Protein AF-A0A7D6E114-F1 (afdb_monomer_lite)

InterPro domains:
  IPR007969 Domain of unknown function DUF732 [PF05305] (11-82)

Sequence (94 aa):
MGTPANADSSTDFLAVVSKTGINVGDSPADVVLTLSRGMLACRLLHYGYPTEVAIREVGYGFPDATRAQLVSFVDAAKATLCEPNFRQLNPGDY

Foldseek 3Di:
DDDPPPCQLLNQLLVQLVVLVQDCDPDPVSVVLLVVLLVVLLQCVQQVHDNVVSLVSSCVSPVPDDSVSSSSSSVSSVVRVNPPNSHHDDVPND

Organism: NCBI:txid1719132

Structure (mmCIF, N/CA/C/O backbone):
data_AF-A0A7D6E114-F1
#
_entry.id   AF-A0A7D6E114-F1
#
loop_
_atom_site.group_PDB
_atom_site.id
_atom_site.type_symbol
_atom_site.label_atom_id
_atom_site.label_alt_id
_atom_site.label_comp_id
_atom_site.label_asym_id
_atom_site.label_entity_id
_atom_site.label_seq_id
_atom_site.pdbx_PDB_ins_code
_atom_site.Cartn_x
_atom_site.Cartn_y
_atom_site.Cartn_z
_atom_site.occupancy
_atom_site.B_iso_or_equiv
_atom_site.auth_seq_id
_atom_site.auth_comp_id
_atom_site.auth_asym_id
_atom_site.auth_atom_id
_atom_site.pdbx_PDB_model_num
ATOM 1 N N . MET A 1 1 ? 22.627 -12.250 23.362 1.00 34.72 1 MET A N 1
ATOM 2 C CA . MET A 1 1 ? 22.782 -11.583 22.053 1.00 34.72 1 MET A CA 1
ATOM 3 C C . MET A 1 1 ? 21.419 -11.629 21.394 1.00 34.72 1 MET A C 1
ATOM 5 O O . MET A 1 1 ? 20.988 -12.708 21.019 1.00 34.72 1 MET A O 1
ATOM 9 N N . GLY A 1 2 ? 20.680 -10.519 21.427 1.00 34.66 2 GLY A N 1
ATOM 10 C CA . GLY A 1 2 ? 19.358 -10.451 20.813 1.00 34.66 2 GLY A CA 1
ATOM 11 C C . GLY A 1 2 ? 19.531 -10.415 19.305 1.00 34.66 2 GLY A C 1
ATOM 12 O O . GLY A 1 2 ? 20.226 -9.538 18.799 1.00 34.66 2 GLY A O 1
ATOM 13 N N . THR A 1 3 ? 18.957 -11.384 18.600 1.00 38.28 3 THR A N 1
ATOM 14 C CA . THR A 1 3 ? 18.737 -11.274 17.158 1.00 38.28 3 THR A CA 1
ATOM 15 C C . THR A 1 3 ? 18.069 -9.918 16.920 1.00 38.28 3 THR A C 1
ATOM 17 O O . THR A 1 3 ? 17.098 -9.629 17.629 1.00 38.28 3 THR A O 1
ATOM 20 N N . PRO A 1 4 ? 18.563 -9.053 16.015 1.00 40.09 4 PRO A N 1
ATOM 21 C CA . PRO A 1 4 ? 17.783 -7.884 15.643 1.00 40.09 4 PRO A CA 1
ATOM 22 C C . PRO A 1 4 ? 16.431 -8.429 15.190 1.00 40.09 4 PRO A C 1
ATOM 24 O O . PRO A 1 4 ? 16.388 -9.358 14.380 1.00 40.09 4 PRO A O 1
ATOM 27 N N . ALA A 1 5 ? 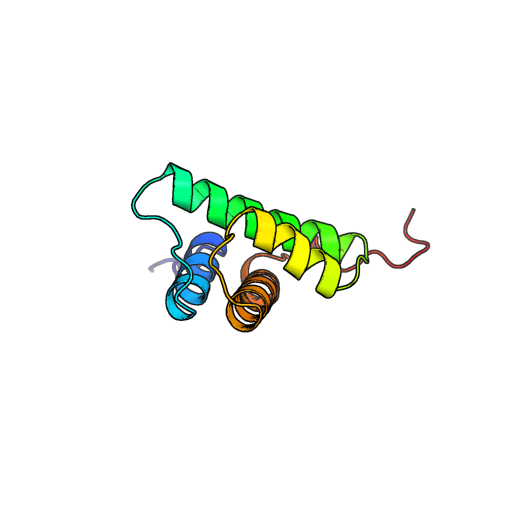15.344 -7.954 15.799 1.00 42.84 5 ALA A N 1
ATOM 28 C CA . ALA A 1 5 ? 14.019 -8.243 15.290 1.00 42.84 5 ALA A CA 1
ATOM 29 C C . ALA A 1 5 ? 14.058 -7.783 13.834 1.00 42.84 5 ALA A C 1
ATOM 31 O O . ALA A 1 5 ? 14.157 -6.584 13.582 1.00 42.84 5 ALA A O 1
ATOM 32 N N . ASN A 1 6 ? 14.114 -8.727 12.889 1.00 45.66 6 ASN A N 1
ATOM 33 C CA . ASN A 1 6 ? 13.791 -8.422 11.508 1.00 45.66 6 ASN A CA 1
ATOM 34 C C . ASN A 1 6 ? 12.394 -7.831 11.619 1.00 45.66 6 ASN A C 1
ATOM 36 O O . ASN A 1 6 ? 11.466 -8.553 11.985 1.00 45.66 6 ASN A O 1
ATOM 40 N N . ALA A 1 7 ? 12.281 -6.513 11.482 1.00 53.88 7 ALA A N 1
ATOM 41 C CA . ALA A 1 7 ? 10.988 -5.886 11.374 1.00 53.88 7 ALA A CA 1
ATOM 42 C C . ALA A 1 7 ? 10.318 -6.602 10.198 1.00 53.88 7 ALA A C 1
ATOM 44 O O . ALA A 1 7 ? 10.856 -6.631 9.092 1.00 53.88 7 ALA A O 1
ATOM 45 N N . ASP A 1 8 ? 9.270 -7.369 10.495 1.00 81.94 8 ASP A N 1
ATOM 46 C CA . ASP A 1 8 ? 8.557 -8.133 9.483 1.00 81.94 8 ASP A CA 1
ATOM 47 C C . ASP A 1 8 ? 8.051 -7.114 8.463 1.00 81.94 8 ASP A C 1
ATOM 49 O O . ASP A 1 8 ? 7.347 -6.177 8.845 1.00 81.94 8 ASP A O 1
ATOM 53 N N . SER A 1 9 ? 8.427 -7.265 7.191 1.00 83.69 9 SER A N 1
ATOM 54 C CA . SER A 1 9 ? 8.013 -6.385 6.092 1.00 83.69 9 SER A CA 1
ATOM 55 C C . SER A 1 9 ? 6.511 -6.095 6.115 1.00 83.69 9 SER A C 1
ATOM 57 O O . SER A 1 9 ? 6.084 -4.990 5.785 1.00 83.69 9 SER A O 1
ATOM 59 N N . SER A 1 10 ? 5.711 -7.066 6.567 1.00 86.00 10 SER A N 1
ATOM 60 C CA . SER A 1 10 ? 4.268 -6.932 6.780 1.00 86.00 10 SER A CA 1
ATOM 61 C C . SER A 1 10 ? 3.928 -5.923 7.881 1.00 86.00 10 SER A C 1
ATOM 63 O O . SER A 1 10 ? 3.053 -5.079 7.708 1.00 86.00 10 SER A O 1
ATOM 65 N N . THR A 1 11 ? 4.637 -5.981 9.007 1.00 88.38 11 THR A N 1
ATOM 66 C CA . THR A 1 11 ? 4.481 -5.048 10.132 1.00 88.38 11 THR A CA 1
ATOM 67 C C . THR A 1 11 ? 4.922 -3.637 9.743 1.00 88.38 11 THR A C 1
ATOM 69 O O . THR A 1 11 ? 4.201 -2.677 10.018 1.00 88.38 11 THR A O 1
ATOM 72 N N . ASP A 1 12 ? 6.053 -3.501 9.046 1.00 89.31 12 ASP A N 1
ATOM 73 C CA . ASP A 1 12 ? 6.543 -2.201 8.572 1.00 89.31 12 ASP A CA 1
ATOM 74 C C . ASP A 1 12 ? 5.584 -1.567 7.565 1.00 89.31 12 ASP A C 1
ATOM 76 O O . ASP A 1 12 ? 5.246 -0.385 7.671 1.00 89.31 12 ASP A O 1
ATOM 80 N N . PHE A 1 13 ? 5.070 -2.364 6.631 1.00 92.75 13 PHE A N 1
ATOM 81 C CA . PHE A 1 13 ? 4.052 -1.932 5.686 1.00 92.75 13 PHE A CA 1
ATOM 82 C C . PHE A 1 13 ? 2.802 -1.389 6.384 1.00 92.75 13 PHE A C 1
ATOM 84 O O . PHE A 1 13 ? 2.384 -0.261 6.115 1.00 92.75 13 PHE A O 1
ATOM 91 N N . LEU A 1 14 ? 2.226 -2.155 7.316 1.00 92.38 14 LEU A N 1
ATOM 92 C CA . LEU A 1 14 ? 1.034 -1.746 8.064 1.00 92.38 14 LEU A CA 1
ATOM 93 C C . LEU A 1 14 ? 1.296 -0.475 8.891 1.00 92.38 14 LEU A C 1
ATOM 95 O O . LEU A 1 14 ? 0.440 0.412 8.975 1.00 92.38 14 LEU A O 1
ATOM 99 N N . ALA A 1 15 ? 2.500 -0.333 9.451 1.00 90.81 15 ALA A N 1
ATOM 100 C CA . ALA A 1 15 ? 2.907 0.856 10.193 1.00 90.81 15 ALA A CA 1
ATOM 101 C C . ALA A 1 15 ? 3.051 2.102 9.299 1.00 90.81 15 ALA A C 1
ATOM 103 O O . ALA A 1 15 ? 2.787 3.217 9.752 1.00 90.81 15 ALA A O 1
ATOM 104 N N . VAL A 1 16 ? 3.457 1.948 8.035 1.00 90.88 16 VAL A N 1
ATOM 105 C CA . VAL A 1 16 ? 3.501 3.060 7.073 1.00 90.88 16 VAL A CA 1
ATOM 106 C C . VAL A 1 16 ? 2.096 3.401 6.580 1.00 90.88 16 VAL A C 1
ATOM 108 O O . VAL A 1 16 ? 1.724 4.573 6.595 1.00 90.88 16 VAL A O 1
ATOM 111 N N . VAL A 1 17 ? 1.292 2.405 6.200 1.00 92.06 17 VAL A N 1
ATOM 112 C CA . VAL A 1 17 ? -0.067 2.623 5.676 1.00 92.06 17 VAL A CA 1
ATOM 113 C C . VAL A 1 17 ? -0.969 3.284 6.717 1.00 92.06 17 VAL A C 1
ATOM 115 O O . VAL A 1 17 ? -1.660 4.247 6.388 1.00 92.06 17 VAL A O 1
ATOM 118 N N . SER A 1 18 ? -0.918 2.862 7.981 1.00 90.56 18 SER A N 1
ATOM 119 C CA . SER A 1 18 ? -1.730 3.471 9.049 1.00 90.56 18 SER A CA 1
ATOM 120 C C . SER A 1 18 ? -1.458 4.971 9.237 1.00 90.56 18 SER A C 1
ATOM 122 O O . SER A 1 18 ? -2.380 5.740 9.503 1.00 90.56 18 SER A O 1
ATOM 124 N N . LYS A 1 19 ? -0.223 5.436 8.998 1.00 91.25 19 LYS A N 1
ATOM 125 C CA . LYS A 1 19 ? 0.138 6.868 9.054 1.00 91.25 19 LYS A CA 1
ATOM 126 C C . LYS A 1 19 ? -0.459 7.700 7.917 1.00 91.25 19 LYS A C 1
ATOM 128 O O . LYS A 1 19 ? -0.487 8.923 8.015 1.00 91.25 19 LYS A O 1
ATOM 133 N N . THR A 1 20 ? -0.936 7.063 6.849 1.00 86.94 20 THR A N 1
ATOM 134 C CA . THR A 1 20 ? -1.591 7.739 5.713 1.00 86.94 20 THR A CA 1
ATOM 135 C C . THR A 1 20 ? -3.078 8.005 5.967 1.00 86.94 20 THR A C 1
ATOM 137 O O . THR A 1 20 ? -3.740 8.675 5.176 1.00 86.94 20 THR A O 1
ATOM 140 N N . GLY A 1 21 ? -3.629 7.486 7.070 1.00 85.00 21 GLY A N 1
ATOM 141 C CA . GLY A 1 21 ? -5.054 7.577 7.384 1.00 85.00 21 GLY A CA 1
ATOM 142 C C . GLY A 1 21 ? -5.923 6.550 6.651 1.00 85.00 21 GLY A C 1
ATOM 143 O O . GLY A 1 21 ? -7.144 6.636 6.736 1.00 85.00 21 GLY A O 1
ATOM 144 N N . ILE A 1 22 ? -5.323 5.585 5.942 1.00 86.81 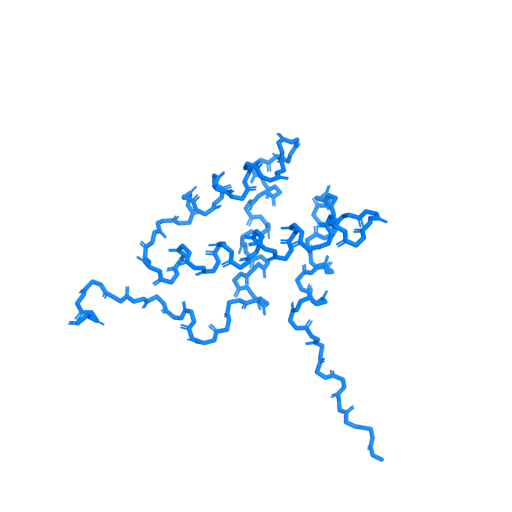22 ILE A N 1
ATOM 145 C CA . ILE A 1 22 ? -6.032 4.376 5.510 1.00 86.81 22 ILE A CA 1
ATOM 146 C C . ILE A 1 22 ? -6.265 3.500 6.738 1.00 86.81 22 ILE A C 1
ATOM 148 O O . ILE A 1 22 ? -5.327 3.209 7.485 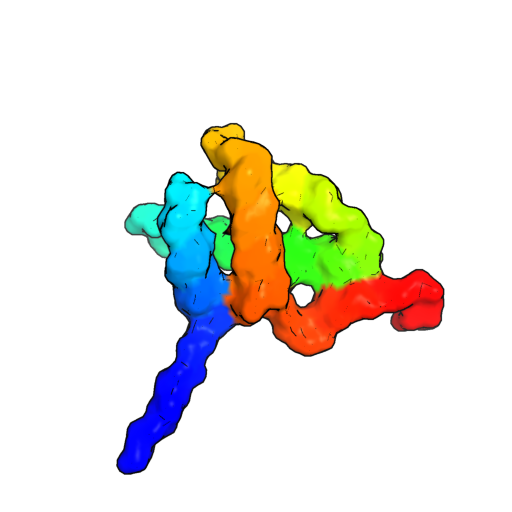1.00 86.81 22 ILE A O 1
ATOM 152 N N . ASN A 1 23 ? -7.510 3.061 6.928 1.00 83.75 23 ASN A N 1
ATOM 153 C CA . ASN A 1 23 ? -7.822 2.074 7.950 1.00 83.75 23 ASN A CA 1
ATOM 154 C C . ASN A 1 23 ? -7.198 0.727 7.554 1.00 83.75 23 ASN A C 1
ATOM 156 O O . ASN A 1 23 ? -7.660 0.079 6.618 1.00 83.75 23 ASN A O 1
ATOM 160 N N . VAL A 1 24 ? -6.139 0.327 8.260 1.00 81.12 24 VAL A N 1
ATOM 161 C CA . VAL A 1 24 ? -5.477 -0.978 8.084 1.00 81.12 24 VAL A CA 1
ATOM 162 C C . VAL A 1 24 ? -6.258 -2.126 8.723 1.00 81.12 24 VAL A C 1
ATOM 164 O O . VAL A 1 24 ? -5.885 -3.285 8.539 1.00 81.12 24 VAL A O 1
ATOM 167 N N . GLY A 1 25 ? -7.331 -1.799 9.449 1.00 71.62 25 GLY A N 1
ATOM 168 C CA . GLY A 1 25 ? -8.229 -2.753 10.056 1.00 71.62 25 GLY A CA 1
ATOM 169 C C . GLY A 1 25 ? -8.211 -2.784 11.569 1.00 71.62 25 GLY A C 1
ATOM 170 O O . GLY A 1 25 ? -7.147 -2.898 12.171 1.00 71.62 25 GLY A O 1
ATOM 171 N N . ASP A 1 26 ? -9.398 -2.803 12.169 1.00 79.50 26 ASP A N 1
ATOM 172 C CA . ASP A 1 26 ? -9.575 -3.079 13.599 1.00 79.50 26 ASP A CA 1
ATOM 173 C C . ASP A 1 26 ? -9.737 -4.588 13.871 1.00 79.50 26 ASP A C 1
ATOM 175 O O . ASP A 1 26 ? -9.724 -5.032 15.022 1.00 79.50 26 ASP A O 1
ATOM 179 N N . SER A 1 27 ? -9.884 -5.397 12.810 1.00 87.62 27 SER A N 1
ATOM 180 C CA . SER A 1 27 ? -10.017 -6.852 12.878 1.00 87.62 27 SER A CA 1
ATOM 181 C C . SER A 1 27 ? -8.892 -7.586 12.131 1.00 87.62 27 SER A C 1
ATOM 183 O O . SER A 1 27 ? -8.319 -7.058 11.174 1.00 87.62 27 SER A O 1
ATOM 185 N N . PRO A 1 28 ? -8.602 -8.855 12.482 1.00 86.75 28 PRO A N 1
ATOM 186 C CA . PRO A 1 28 ? -7.646 -9.670 11.730 1.00 86.75 28 PRO A CA 1
ATOM 187 C C . PRO A 1 28 ? -7.979 -9.804 10.235 1.00 86.75 28 PRO A C 1
ATOM 189 O O . PRO A 1 28 ? -7.072 -9.910 9.414 1.00 86.75 28 PRO A O 1
ATOM 192 N N . ALA A 1 29 ? -9.265 -9.791 9.867 1.00 86.62 29 ALA A N 1
ATOM 193 C CA . ALA A 1 29 ? -9.692 -9.897 8.472 1.00 86.62 29 ALA A CA 1
ATOM 194 C C . ALA A 1 29 ? -9.296 -8.656 7.656 1.00 86.62 29 ALA A C 1
ATOM 196 O O . ALA A 1 29 ? -8.840 -8.778 6.519 1.00 86.62 29 ALA A O 1
ATOM 197 N N . ASP A 1 30 ? -9.408 -7.476 8.257 1.00 87.19 30 ASP A N 1
ATOM 198 C CA . ASP A 1 30 ? -9.050 -6.210 7.622 1.00 87.19 30 ASP A CA 1
ATOM 199 C C . ASP A 1 30 ? -7.527 -6.071 7.450 1.00 87.19 30 ASP A C 1
ATOM 201 O O . ASP A 1 30 ? -7.046 -5.615 6.409 1.00 87.19 30 ASP A O 1
ATOM 205 N N . VAL A 1 31 ? -6.750 -6.556 8.427 1.00 90.25 31 VAL A N 1
ATOM 206 C CA . VAL A 1 31 ? -5.284 -6.639 8.322 1.00 90.25 31 VAL A CA 1
ATOM 207 C C . VAL A 1 31 ? -4.876 -7.551 7.162 1.00 90.25 31 VAL A C 1
ATOM 209 O O . VAL A 1 31 ? -4.022 -7.187 6.350 1.00 90.25 31 VAL A O 1
ATOM 212 N N . VAL A 1 32 ? -5.520 -8.716 7.031 1.00 91.12 32 VAL A N 1
ATOM 213 C CA . VAL A 1 32 ? -5.284 -9.645 5.914 1.00 91.12 32 VAL A CA 1
ATOM 214 C C . VAL A 1 32 ? -5.652 -9.007 4.574 1.00 91.12 32 VA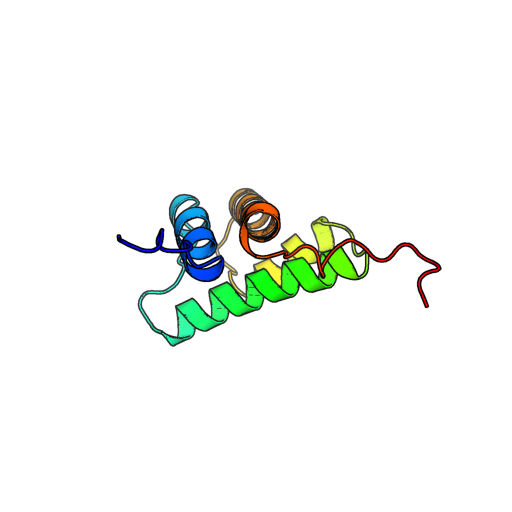L A C 1
ATOM 216 O O . VAL A 1 32 ? -4.892 -9.136 3.612 1.00 91.12 32 VAL A O 1
ATOM 219 N N . LEU A 1 33 ? -6.775 -8.287 4.498 1.00 90.56 33 LEU A N 1
ATOM 220 C CA . LEU A 1 33 ? -7.161 -7.548 3.297 1.00 90.56 33 LEU A CA 1
ATOM 221 C C . LEU A 1 33 ? -6.089 -6.517 2.921 1.00 90.56 33 LEU A C 1
ATOM 223 O O . LEU A 1 33 ? -5.653 -6.475 1.769 1.00 90.56 33 LEU A O 1
ATOM 227 N N . THR A 1 34 ? -5.627 -5.732 3.892 1.00 94.12 34 THR A N 1
ATOM 228 C CA . THR A 1 34 ? -4.606 -4.696 3.703 1.00 94.12 34 THR A CA 1
ATOM 229 C C . THR A 1 34 ? -3.303 -5.285 3.168 1.00 94.12 34 THR A C 1
ATOM 231 O O . THR A 1 34 ? -2.790 -4.829 2.143 1.00 94.12 34 THR A O 1
ATOM 234 N N . LEU A 1 35 ? -2.808 -6.362 3.780 1.00 93.62 35 LEU A N 1
ATOM 235 C CA . LEU A 1 35 ? -1.617 -7.075 3.310 1.00 93.62 35 LEU A CA 1
ATOM 236 C C . LEU A 1 35 ? -1.814 -7.667 1.910 1.00 93.62 35 LEU A C 1
ATOM 238 O O . LEU A 1 35 ? -0.960 -7.501 1.038 1.00 93.62 35 LEU A O 1
ATOM 242 N N . SER A 1 36 ? -2.962 -8.298 1.651 1.00 93.75 36 SER A N 1
ATOM 243 C CA . SER A 1 36 ? -3.271 -8.869 0.337 1.00 93.75 36 SER A CA 1
ATOM 244 C C . SER A 1 36 ? -3.287 -7.808 -0.765 1.00 93.75 36 SER A C 1
ATOM 246 O O . SER A 1 36 ? -2.886 -8.097 -1.894 1.00 93.75 36 SER A O 1
ATOM 248 N N . ARG A 1 37 ? -3.740 -6.585 -0.468 1.00 95.69 37 ARG A N 1
ATOM 249 C CA . ARG A 1 37 ? -3.728 -5.466 -1.422 1.00 95.69 37 ARG A CA 1
ATOM 250 C C . ARG A 1 37 ? -2.319 -4.917 -1.641 1.00 95.69 37 ARG A C 1
ATOM 252 O O . ARG A 1 37 ? -1.973 -4.620 -2.783 1.00 95.69 37 ARG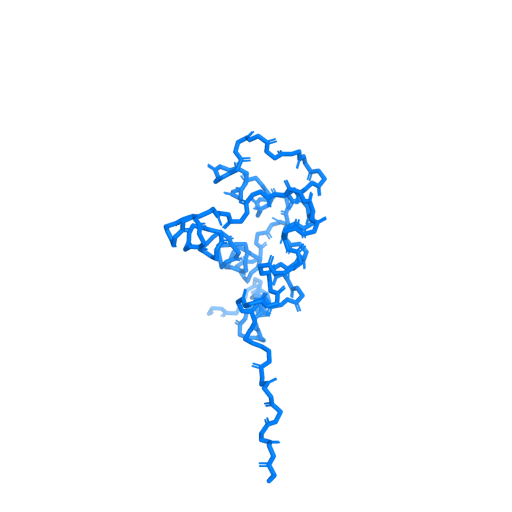 A O 1
ATOM 259 N N . GLY A 1 38 ? -1.486 -4.862 -0.602 1.00 94.69 38 GLY A N 1
ATOM 260 C CA . GLY A 1 38 ? -0.057 -4.556 -0.736 1.00 94.69 38 GLY A CA 1
ATOM 261 C C . GLY A 1 38 ? 0.664 -5.549 -1.653 1.00 94.69 38 GLY A C 1
ATOM 262 O O . GLY A 1 38 ? 1.335 -5.155 -2.606 1.00 94.69 38 GLY A O 1
ATOM 263 N N . MET A 1 39 ? 0.426 -6.847 -1.451 1.00 94.00 39 MET A N 1
ATOM 264 C CA . MET A 1 39 ? 0.981 -7.911 -2.296 1.00 94.00 39 MET A CA 1
ATOM 265 C C . MET A 1 39 ? 0.464 -7.865 -3.739 1.00 94.00 39 MET A C 1
ATOM 267 O O . MET A 1 39 ? 1.218 -8.133 -4.678 1.00 94.00 39 MET A O 1
ATOM 271 N N . LEU A 1 40 ? -0.806 -7.497 -3.942 1.00 94.94 40 LEU A N 1
ATOM 272 C CA . LEU A 1 40 ? -1.360 -7.264 -5.277 1.00 94.94 40 LEU A CA 1
ATOM 273 C C . LEU A 1 40 ? -0.623 -6.124 -5.993 1.00 94.94 40 LEU A C 1
ATOM 275 O O . LEU A 1 40 ? -0.259 -6.286 -7.157 1.00 94.94 40 LEU A O 1
ATOM 279 N N . ALA A 1 41 ? -0.358 -5.009 -5.304 1.00 95.31 41 ALA A N 1
ATOM 280 C CA . ALA A 1 41 ? 0.411 -3.903 -5.869 1.00 95.31 41 ALA A CA 1
ATOM 281 C C . ALA A 1 41 ? 1.815 -4.361 -6.299 1.00 95.31 41 ALA A C 1
ATOM 283 O O . ALA A 1 41 ? 2.208 -4.111 -7.438 1.00 95.31 41 ALA A O 1
ATOM 284 N N . CYS A 1 42 ? 2.528 -5.114 -5.452 1.00 94.19 42 CYS A N 1
ATOM 285 C CA . CYS A 1 42 ? 3.836 -5.672 -5.808 1.00 94.19 42 CYS A CA 1
ATOM 286 C C . CYS A 1 42 ? 3.776 -6.585 -7.038 1.00 94.19 42 CYS A C 1
ATOM 288 O O . CYS A 1 42 ? 4.614 -6.473 -7.930 1.00 94.19 42 CYS A O 1
ATOM 290 N N . ARG A 1 43 ? 2.757 -7.447 -7.138 1.00 92.88 43 ARG A N 1
ATOM 291 C CA . ARG A 1 43 ? 2.573 -8.343 -8.290 1.00 92.88 43 ARG A CA 1
ATOM 292 C C . ARG A 1 43 ? 2.319 -7.580 -9.591 1.00 92.88 43 ARG A C 1
ATOM 294 O O . ARG A 1 43 ? 2.892 -7.924 -10.620 1.00 92.88 43 ARG A O 1
ATOM 301 N N . LEU A 1 44 ? 1.470 -6.555 -9.557 1.00 93.38 44 LEU A N 1
ATOM 302 C CA . LEU A 1 44 ? 1.180 -5.729 -10.732 1.00 93.38 44 LEU A CA 1
ATOM 303 C C . LEU A 1 44 ? 2.444 -5.014 -11.221 1.00 93.38 44 LEU A C 1
ATOM 305 O O . LEU A 1 44 ? 2.763 -5.061 -12.406 1.00 93.38 44 LEU A O 1
ATOM 309 N N . LEU A 1 45 ? 3.200 -4.419 -10.300 1.00 91.25 45 LEU A N 1
ATOM 310 C CA . LEU A 1 45 ? 4.457 -3.749 -10.626 1.00 91.25 45 LEU A CA 1
ATOM 311 C C . LEU A 1 45 ? 5.509 -4.729 -11.165 1.00 91.25 45 LEU A C 1
ATOM 313 O O . LEU A 1 45 ? 6.184 -4.425 -12.146 1.00 91.25 45 LEU A O 1
ATOM 317 N N . HIS A 1 46 ? 5.607 -5.925 -10.581 1.00 88.75 46 HIS A N 1
ATOM 318 C CA . HIS A 1 46 ? 6.505 -6.981 -11.049 1.00 88.75 46 HIS A CA 1
ATOM 319 C C . HIS A 1 46 ? 6.211 -7.413 -12.490 1.00 88.75 46 HIS A C 1
ATOM 321 O O . HIS A 1 46 ? 7.138 -7.565 -13.279 1.00 88.75 46 HIS A O 1
ATOM 327 N N . TYR A 1 47 ? 4.936 -7.525 -12.874 1.00 89.25 47 TYR A N 1
ATOM 328 C CA . TYR A 1 47 ? 4.539 -7.818 -14.258 1.00 89.25 47 TYR A CA 1
ATOM 329 C C . TYR A 1 47 ? 4.610 -6.607 -15.203 1.00 89.25 47 TYR A C 1
ATOM 331 O O . TYR A 1 47 ? 4.153 -6.683 -16.341 1.00 89.25 47 TYR A O 1
ATOM 339 N N . GLY A 1 48 ? 5.165 -5.483 -14.747 1.00 87.56 48 GLY A N 1
ATOM 340 C CA . GLY A 1 48 ? 5.365 -4.291 -15.562 1.00 87.56 48 GLY A CA 1
ATOM 341 C C . GLY A 1 48 ? 4.102 -3.475 -15.822 1.00 87.56 48 GLY A C 1
ATOM 342 O O . GLY A 1 48 ? 4.112 -2.615 -16.704 1.00 87.56 48 GLY A O 1
ATOM 343 N N . TYR A 1 49 ? 3.024 -3.694 -15.060 1.00 90.94 49 TYR A N 1
ATOM 344 C CA . TYR A 1 49 ? 1.871 -2.802 -15.123 1.00 90.94 49 TYR A CA 1
ATOM 345 C C . TYR A 1 49 ? 2.248 -1.404 -14.608 1.00 90.94 49 TYR A C 1
ATOM 347 O O . TYR A 1 49 ? 3.013 -1.281 -13.647 1.00 90.94 49 TYR A O 1
ATOM 355 N N . PRO A 1 50 ? 1.677 -0.331 -15.188 1.00 92.69 50 PRO A N 1
ATOM 356 C CA . PRO A 1 50 ? 1.887 1.021 -14.686 1.00 92.69 50 PRO A CA 1
ATOM 357 C C . PRO A 1 50 ? 1.449 1.165 -13.224 1.00 92.69 50 PRO A C 1
ATOM 359 O O . PRO A 1 50 ? 0.424 0.612 -12.826 1.00 92.69 50 PRO A O 1
ATOM 362 N N . THR A 1 51 ? 2.147 1.999 -12.450 1.00 93.06 51 THR A N 1
ATOM 363 C CA . THR A 1 51 ? 1.788 2.317 -11.053 1.00 93.06 51 THR A CA 1
ATOM 364 C C . THR A 1 51 ? 0.328 2.756 -10.898 1.00 93.06 51 THR A C 1
ATOM 366 O O . THR A 1 51 ? -0.328 2.390 -9.929 1.00 93.06 51 THR A O 1
ATOM 369 N N . GLU A 1 52 ? -0.223 3.467 -11.884 1.00 95.38 52 GLU A N 1
ATOM 370 C CA . GLU A 1 52 ? -1.636 3.871 -11.913 1.00 95.38 52 GLU A CA 1
ATOM 371 C C . GLU A 1 52 ? -2.617 2.694 -11.905 1.00 95.38 52 GLU A C 1
ATOM 373 O O . GLU A 1 52 ? -3.694 2.785 -11.317 1.00 95.38 52 GLU A O 1
ATOM 378 N N . VAL A 1 53 ? -2.242 1.568 -12.518 1.00 96.12 53 VAL A N 1
ATOM 379 C CA . VAL A 1 53 ? -3.034 0.337 -12.451 1.00 96.12 53 VAL A CA 1
ATOM 380 C C . VAL A 1 53 ? -3.014 -0.203 -11.025 1.00 96.12 53 VAL A C 1
ATOM 382 O O . VAL A 1 53 ? -4.076 -0.479 -10.483 1.00 96.12 53 VAL A O 1
ATOM 385 N N . ALA A 1 54 ? -1.847 -0.272 -10.380 1.00 96.25 54 ALA A N 1
ATOM 386 C CA . ALA A 1 54 ? -1.751 -0.710 -8.987 1.00 96.25 54 ALA A CA 1
ATOM 387 C C . ALA A 1 54 ? -2.564 0.186 -8.033 1.00 96.25 54 ALA A C 1
ATOM 389 O O . ALA A 1 54 ? -3.305 -0.332 -7.203 1.00 96.25 54 ALA A O 1
ATOM 390 N N . ILE A 1 55 ? -2.501 1.512 -8.198 1.00 96.44 55 ILE A N 1
ATOM 391 C CA . ILE A 1 55 ? -3.291 2.478 -7.413 1.00 96.44 55 ILE A CA 1
ATOM 392 C C . ILE A 1 55 ? -4.792 2.206 -7.569 1.00 96.44 55 ILE A C 1
ATOM 394 O O . ILE A 1 55 ? -5.516 2.138 -6.574 1.00 96.44 55 ILE A O 1
ATOM 398 N N . ARG A 1 56 ? -5.264 2.016 -8.809 1.00 96.62 56 ARG A N 1
ATOM 399 C CA . ARG A 1 56 ? -6.673 1.706 -9.087 1.00 96.62 56 ARG A CA 1
ATOM 400 C C . ARG A 1 56 ? -7.103 0.382 -8.450 1.00 96.62 56 ARG A C 1
ATOM 402 O O . ARG A 1 56 ? -8.143 0.338 -7.801 1.00 96.62 56 ARG A O 1
ATOM 409 N N . GLU A 1 57 ? -6.311 -0.677 -8.612 1.00 95.25 57 GLU A N 1
ATOM 410 C CA . GLU A 1 57 ? -6.644 -2.015 -8.102 1.00 95.25 57 GLU A CA 1
ATOM 411 C C . GLU A 1 57 ? -6.626 -2.099 -6.567 1.00 95.25 57 GLU A C 1
ATOM 413 O O . GLU A 1 57 ? -7.424 -2.825 -5.965 1.00 95.25 57 GLU A O 1
ATOM 418 N N . VAL A 1 58 ? -5.743 -1.334 -5.913 1.00 94.44 58 VAL A N 1
ATOM 419 C CA . VAL A 1 58 ? -5.761 -1.155 -4.454 1.00 94.44 58 VAL A CA 1
ATOM 420 C C . VAL A 1 58 ? -7.026 -0.411 -4.024 1.00 94.44 58 VAL A C 1
ATOM 422 O O . VAL A 1 58 ? -7.655 -0.818 -3.049 1.00 94.44 58 VAL A O 1
ATOM 425 N N . GLY A 1 59 ? -7.446 0.615 -4.773 1.00 94.50 59 GLY A N 1
ATOM 426 C CA . GLY A 1 59 ? -8.644 1.410 -4.483 1.00 94.50 59 GLY A CA 1
ATOM 427 C C . GLY A 1 59 ? -9.932 0.593 -4.357 1.00 94.50 59 GLY A C 1
ATOM 428 O O . GLY A 1 59 ? -10.779 0.921 -3.533 1.00 94.50 59 GLY A O 1
ATOM 429 N N . TYR A 1 60 ? -10.061 -0.533 -5.068 1.00 92.88 60 TYR A N 1
ATOM 430 C CA . TYR A 1 60 ? -11.212 -1.434 -4.898 1.00 92.88 60 TYR A CA 1
ATOM 431 C C . TYR A 1 60 ? -11.307 -2.072 -3.501 1.00 92.88 60 TYR A C 1
ATOM 433 O O . TYR A 1 60 ? -12.377 -2.538 -3.122 1.00 92.88 60 TYR A O 1
ATOM 441 N N . GLY A 1 61 ? -10.207 -2.128 -2.743 1.00 90.88 61 GLY A N 1
ATOM 442 C CA . GLY A 1 61 ? -10.200 -2.565 -1.343 1.00 90.88 61 GLY A CA 1
ATOM 443 C C . GLY A 1 61 ? -10.449 -1.441 -0.334 1.00 90.88 61 GLY A C 1
ATOM 444 O O . GLY A 1 61 ? -10.722 -1.735 0.824 1.00 90.88 61 GLY A O 1
ATOM 445 N N . PHE A 1 62 ? -10.366 -0.181 -0.767 1.00 91.94 62 PHE A N 1
ATOM 446 C CA . PHE A 1 62 ? -10.454 1.007 0.083 1.00 91.94 62 PHE A CA 1
ATOM 447 C C . PHE A 1 62 ? -11.279 2.098 -0.625 1.00 91.94 62 PHE A C 1
ATOM 449 O O . PHE A 1 62 ? -10.711 3.093 -1.079 1.00 91.94 62 PHE A O 1
ATOM 456 N N . PRO A 1 63 ? -12.608 1.918 -0.760 1.00 90.31 63 PRO A N 1
ATOM 457 C CA . PRO A 1 63 ? -13.455 2.789 -1.583 1.00 90.31 63 PRO A CA 1
ATOM 458 C C . PRO A 1 63 ? -13.482 4.250 -1.112 1.00 90.31 63 PRO A C 1
ATOM 460 O O . PRO A 1 63 ? -13.679 5.146 -1.929 1.00 90.31 63 PRO A O 1
ATOM 463 N N . ASP A 1 64 ? -13.234 4.489 0.178 1.00 91.56 64 ASP A N 1
ATOM 464 C CA . ASP A 1 64 ? -13.217 5.826 0.780 1.00 91.56 64 ASP A CA 1
ATOM 465 C C . ASP A 1 64 ? -11.818 6.466 0.802 1.00 91.56 64 ASP A C 1
ATOM 467 O O . ASP A 1 64 ? -11.661 7.616 1.218 1.00 91.56 64 ASP A O 1
ATOM 471 N N . ALA A 1 65 ? -10.778 5.744 0.368 1.00 93.94 65 ALA A N 1
ATOM 472 C CA . ALA A 1 65 ? -9.426 6.282 0.341 1.00 93.94 65 ALA A CA 1
ATOM 473 C C . ALA A 1 65 ? -9.270 7.304 -0.790 1.00 93.94 65 ALA A C 1
ATOM 475 O O . ALA A 1 65 ? -9.595 7.067 -1.955 1.00 93.94 65 ALA A O 1
ATOM 476 N N . THR A 1 66 ? -8.690 8.451 -0.456 1.00 95.88 66 THR A N 1
ATOM 477 C CA . THR A 1 66 ? -8.323 9.458 -1.449 1.00 95.88 66 THR A CA 1
ATOM 478 C C . THR A 1 66 ? -7.211 8.942 -2.361 1.00 95.88 66 THR A C 1
ATOM 480 O O . THR A 1 66 ? -6.394 8.098 -1.989 1.00 95.88 66 THR A O 1
ATOM 483 N N . ARG A 1 67 ? -7.093 9.527 -3.555 1.00 95.25 67 ARG A N 1
ATOM 484 C CA . ARG A 1 67 ? -6.001 9.196 -4.481 1.00 95.25 67 ARG A CA 1
ATOM 485 C C . ARG A 1 67 ? -4.616 9.362 -3.846 1.00 95.25 67 ARG A C 1
ATOM 487 O O . ARG A 1 67 ? -3.753 8.524 -4.075 1.00 95.25 67 ARG A O 1
ATOM 494 N N . ALA A 1 68 ? -4.407 10.406 -3.042 1.00 96.12 68 ALA A N 1
ATOM 495 C CA . ALA A 1 68 ? -3.137 10.632 -2.350 1.00 96.12 68 ALA A CA 1
ATOM 496 C C . ALA A 1 68 ? -2.810 9.493 -1.371 1.00 96.12 68 ALA A C 1
ATOM 498 O O . ALA A 1 68 ? -1.684 9.007 -1.348 1.00 96.12 68 ALA A O 1
ATOM 499 N N . GLN A 1 69 ? -3.811 9.012 -0.632 1.00 95.81 69 GLN A N 1
ATOM 500 C CA . GLN A 1 69 ? -3.661 7.872 0.270 1.00 95.81 69 GLN A CA 1
ATOM 501 C C . GLN A 1 69 ? -3.325 6.583 -0.486 1.00 95.81 69 GLN A C 1
ATOM 503 O O . GLN A 1 69 ? -2.422 5.855 -0.084 1.00 95.81 69 GLN A O 1
ATOM 508 N N . LEU A 1 70 ? -3.990 6.329 -1.616 1.00 96.56 70 LEU A N 1
ATOM 509 C CA . LEU A 1 70 ? -3.712 5.160 -2.456 1.00 96.56 70 LEU A CA 1
ATOM 510 C C . LEU A 1 70 ? -2.311 5.207 -3.088 1.00 96.56 70 LEU A C 1
ATOM 512 O O . LEU A 1 70 ? -1.651 4.176 -3.192 1.00 96.56 70 LEU A O 1
ATOM 516 N N . VAL A 1 71 ? -1.825 6.394 -3.467 1.00 96.94 71 VAL A N 1
ATOM 517 C CA . VAL A 1 71 ? -0.431 6.585 -3.905 1.00 96.94 71 VAL A CA 1
ATOM 518 C C . VAL A 1 71 ? 0.529 6.220 -2.773 1.00 96.94 71 VAL A C 1
ATOM 520 O O . VAL A 1 71 ? 1.408 5.382 -2.967 1.00 96.94 71 VAL A O 1
ATOM 523 N N . SER A 1 72 ? 0.323 6.776 -1.574 1.00 95.50 72 SER A N 1
ATOM 524 C CA . SER A 1 72 ? 1.162 6.472 -0.410 1.00 95.50 72 SER A CA 1
ATOM 525 C C . SER A 1 72 ? 1.123 4.992 -0.021 1.00 95.50 72 SER A C 1
ATOM 527 O O . SER A 1 72 ? 2.145 4.449 0.386 1.00 95.50 72 SER A O 1
ATOM 529 N N . PHE A 1 73 ? -0.015 4.318 -0.190 1.00 96.44 73 PHE A N 1
ATOM 530 C CA . PHE A 1 73 ? -0.139 2.875 0.014 1.00 96.44 73 PHE A CA 1
ATOM 531 C C . PHE A 1 73 ? 0.755 2.082 -0.945 1.00 96.44 73 PHE A C 1
ATOM 533 O O . PHE A 1 73 ? 1.492 1.192 -0.522 1.00 96.44 73 PHE A O 1
ATOM 540 N N . VAL A 1 74 ? 0.705 2.392 -2.245 1.00 96.00 74 VAL A N 1
ATOM 541 C CA . VAL A 1 74 ? 1.513 1.688 -3.253 1.00 96.00 74 VAL A CA 1
ATOM 542 C C . VAL A 1 74 ? 3.004 1.965 -3.053 1.00 96.00 74 VAL A C 1
ATOM 544 O O . VAL A 1 74 ? 3.819 1.051 -3.181 1.00 96.00 74 VAL A O 1
ATOM 547 N N . ASP A 1 75 ? 3.376 3.188 -2.675 1.00 95.00 75 ASP A N 1
ATOM 548 C CA . ASP A 1 75 ? 4.762 3.508 -2.326 1.00 95.00 75 ASP A CA 1
ATOM 549 C C . ASP A 1 75 ? 5.225 2.798 -1.048 1.00 95.00 75 ASP A C 1
ATOM 551 O O . ASP A 1 75 ? 6.350 2.295 -1.011 1.00 95.00 75 ASP A O 1
ATOM 555 N N . ALA A 1 76 ? 4.356 2.664 -0.041 1.00 94.12 76 ALA A N 1
ATOM 556 C CA . ALA A 1 76 ? 4.638 1.860 1.144 1.00 94.12 76 ALA A CA 1
ATOM 557 C C . ALA A 1 76 ? 4.897 0.396 0.768 1.00 94.12 76 ALA A C 1
ATOM 559 O O . ALA A 1 76 ? 5.898 -0.172 1.200 1.00 94.12 76 ALA A O 1
ATOM 560 N N . ALA A 1 77 ? 4.055 -0.195 -0.089 1.00 93.69 77 ALA A N 1
ATOM 561 C CA . ALA A 1 77 ? 4.239 -1.565 -0.565 1.00 93.69 77 ALA A CA 1
ATOM 562 C C . ALA A 1 77 ? 5.590 -1.730 -1.280 1.00 93.69 77 ALA A C 1
ATOM 564 O O . ALA A 1 77 ? 6.343 -2.645 -0.956 1.00 93.69 77 ALA A O 1
ATOM 565 N N . LYS A 1 78 ? 5.952 -0.803 -2.177 1.00 91.75 78 LYS A N 1
ATOM 566 C CA . LYS A 1 78 ? 7.256 -0.796 -2.868 1.00 91.75 78 LYS A CA 1
ATOM 567 C C . LYS A 1 78 ? 8.444 -0.732 -1.913 1.00 91.75 78 LYS A C 1
ATOM 569 O O . LYS A 1 78 ? 9.450 -1.383 -2.165 1.00 91.75 78 LYS A O 1
ATOM 574 N N . ALA A 1 79 ? 8.338 0.068 -0.856 1.00 90.06 79 ALA A N 1
ATOM 575 C CA . ALA A 1 79 ? 9.428 0.288 0.086 1.00 90.06 79 ALA A CA 1
ATOM 576 C C . ALA A 1 79 ? 9.612 -0.855 1.098 1.00 90.06 79 ALA A C 1
ATOM 578 O O . ALA A 1 79 ? 10.692 -0.974 1.669 1.00 90.06 79 ALA A O 1
ATOM 579 N N . THR A 1 80 ? 8.571 -1.658 1.344 1.00 89.88 80 THR A N 1
ATOM 580 C CA . THR A 1 80 ? 8.542 -2.612 2.471 1.00 89.88 80 THR A CA 1
ATOM 581 C C . THR A 1 80 ? 8.221 -4.047 2.055 1.00 89.88 80 THR A C 1
ATOM 583 O O . THR A 1 80 ? 8.932 -4.963 2.463 1.00 89.88 80 THR A O 1
ATOM 586 N N . LEU A 1 81 ? 7.181 -4.255 1.238 1.00 89.44 81 LEU A N 1
ATOM 587 C CA . LEU A 1 81 ? 6.663 -5.578 0.867 1.00 89.44 81 LEU A CA 1
ATOM 588 C C . LEU A 1 81 ? 7.260 -6.138 -0.416 1.00 89.44 81 LEU A C 1
ATOM 590 O O . LEU A 1 81 ? 7.376 -7.354 -0.554 1.00 89.44 81 LEU A O 1
ATOM 594 N N . CYS A 1 82 ? 7.560 -5.278 -1.389 1.00 89.44 82 CYS A N 1
ATOM 595 C CA . CYS A 1 82 ? 8.027 -5.727 -2.691 1.00 89.44 82 CYS A CA 1
ATOM 596 C C . CYS A 1 82 ? 9.483 -6.192 -2.568 1.00 89.44 82 CYS A C 1
ATOM 598 O O . CYS A 1 82 ? 10.419 -5.445 -2.840 1.00 89.44 82 CYS A O 1
ATOM 600 N N . GLU A 1 83 ? 9.658 -7.434 -2.116 1.00 79.00 83 GLU A N 1
ATOM 601 C CA . GLU A 1 83 ? 10.941 -8.123 -2.038 1.00 79.00 83 GLU A CA 1
ATOM 602 C C . GLU A 1 83 ? 11.702 -8.075 -3.376 1.00 79.00 83 GLU A C 1
ATOM 604 O O . GLU A 1 83 ? 11.089 -7.914 -4.434 1.00 79.00 83 GLU A O 1
ATOM 609 N N . PRO A 1 84 ? 13.028 -8.308 -3.382 1.00 67.00 84 PRO A N 1
ATOM 610 C CA . PRO A 1 84 ? 13.835 -8.328 -4.607 1.00 67.00 84 PRO A CA 1
ATOM 611 C C . PRO A 1 84 ? 13.302 -9.258 -5.712 1.00 67.00 84 PRO A C 1
ATOM 613 O O . PRO A 1 84 ? 13.537 -9.010 -6.893 1.00 67.00 84 PRO A O 1
ATOM 616 N N . ASN A 1 85 ? 12.543 -10.293 -5.340 1.00 60.41 85 ASN A N 1
ATOM 617 C CA . ASN A 1 85 ? 11.875 -11.215 -6.262 1.00 60.41 85 ASN A CA 1
ATOM 618 C C . ASN A 1 85 ? 10.758 -10.546 -7.091 1.00 60.41 85 ASN A C 1
ATOM 620 O O . ASN A 1 85 ? 10.390 -11.057 -8.143 1.00 60.41 85 ASN A O 1
ATOM 624 N N . PHE A 1 86 ? 10.250 -9.387 -6.657 1.00 62.84 86 PHE A N 1
ATOM 625 C CA . PHE A 1 86 ? 9.306 -8.540 -7.394 1.00 62.84 86 PHE A CA 1
ATOM 626 C C . PHE A 1 86 ? 9.994 -7.523 -8.315 1.00 62.84 86 PHE A C 1
ATOM 628 O O . PHE A 1 86 ? 9.328 -6.618 -8.824 1.00 62.84 86 PHE A O 1
ATOM 635 N N . ARG A 1 87 ? 11.308 -7.644 -8.566 1.00 60.84 87 ARG A N 1
ATOM 636 C CA . ARG A 1 87 ? 11.980 -6.836 -9.594 1.00 60.84 87 ARG A CA 1
ATOM 637 C C . ARG A 1 87 ? 11.185 -6.945 -10.895 1.00 60.84 87 ARG A C 1
ATOM 639 O O . ARG A 1 87 ? 10.800 -8.045 -11.283 1.00 60.84 87 ARG A O 1
ATOM 646 N N . GLN A 1 88 ? 10.883 -5.800 -11.501 1.00 58.41 88 GLN A N 1
ATOM 647 C CA . GLN A 1 88 ? 10.071 -5.736 -12.713 1.00 58.41 88 GLN A CA 1
ATOM 648 C C . GLN A 1 88 ? 10.650 -6.685 -13.766 1.00 58.41 88 GLN A C 1
ATOM 650 O O . GLN A 1 88 ? 11.833 -6.578 -14.094 1.00 58.41 88 GLN A O 1
ATOM 655 N N . LEU A 1 89 ? 9.824 -7.605 -14.264 1.00 59.28 89 LEU A N 1
ATOM 656 C CA . LEU A 1 89 ? 10.156 -8.390 -15.443 1.00 59.28 89 LEU A CA 1
ATOM 657 C C . LEU A 1 89 ? 10.185 -7.421 -16.619 1.00 59.28 89 LEU A C 1
ATOM 659 O O . LEU A 1 89 ? 9.205 -6.710 -16.875 1.00 59.28 89 LEU A O 1
ATOM 663 N N . ASN A 1 90 ? 11.313 -7.354 -17.318 1.00 54.09 90 ASN A N 1
ATOM 664 C CA . ASN A 1 90 ? 11.345 -6.623 -18.569 1.00 54.09 90 ASN A CA 1
ATOM 665 C C . ASN A 1 90 ? 10.525 -7.411 -19.599 1.00 54.09 90 ASN A C 1
ATOM 667 O O . ASN A 1 90 ? 10.490 -8.646 -19.550 1.00 54.09 90 ASN A O 1
ATOM 671 N N . PRO A 1 91 ? 9.865 -6.737 -20.554 1.00 45.31 91 PRO A N 1
ATOM 672 C CA . PRO A 1 91 ? 9.290 -7.438 -21.691 1.00 45.31 91 PRO A CA 1
ATOM 673 C C . PRO A 1 91 ? 10.412 -8.193 -22.421 1.00 45.31 91 PRO A C 1
ATOM 675 O O . PRO A 1 91 ? 11.271 -7.573 -23.046 1.00 45.31 91 PRO A O 1
ATOM 678 N N . GLY A 1 92 ? 10.423 -9.523 -22.284 1.00 50.84 92 GLY A N 1
ATOM 679 C CA . GLY A 1 92 ? 11.477 -10.405 -22.797 1.00 50.84 92 GLY A CA 1
ATOM 680 C C . GLY A 1 92 ? 12.039 -11.424 -21.798 1.00 50.84 92 GLY A C 1
ATOM 681 O O . GLY A 1 92 ? 12.754 -12.318 -22.229 1.00 50.84 92 GLY A O 1
ATOM 682 N N . ASP A 1 93 ? 11.701 -11.338 -20.508 1.00 55.94 93 ASP A N 1
ATOM 683 C CA . ASP A 1 93 ? 12.172 -12.284 -19.477 1.00 55.94 93 ASP A CA 1
ATOM 684 C C . ASP A 1 93 ? 11.329 -13.592 -19.391 1.00 55.94 93 ASP A C 1
ATOM 686 O O . ASP A 1 93 ? 11.235 -14.189 -18.317 1.00 55.94 93 ASP A O 1
ATOM 690 N N . TYR A 1 94 ? 10.699 -14.036 -20.496 1.00 52.16 94 TYR A N 1
ATOM 691 C CA . TYR A 1 94 ? 9.928 -15.298 -20.588 1.00 52.16 94 TYR A CA 1
ATOM 692 C C . TYR A 1 94 ? 10.661 -16.374 -21.392 1.00 52.16 94 TYR A C 1
ATOM 694 O O . TYR A 1 94 ? 11.142 -16.047 -22.501 1.00 52.16 94 TYR A O 1
#

Radius of gyration: 13.89 Å; chains: 1; bounding box: 36×26×45 Å

Secondary structure (DSSP, 8-state):
-PPP----HHHHHHHHHHTTT----SSHHHHHHHHHHHHHHHHHHHTT--HHHHHHHHHTT-TT--HHH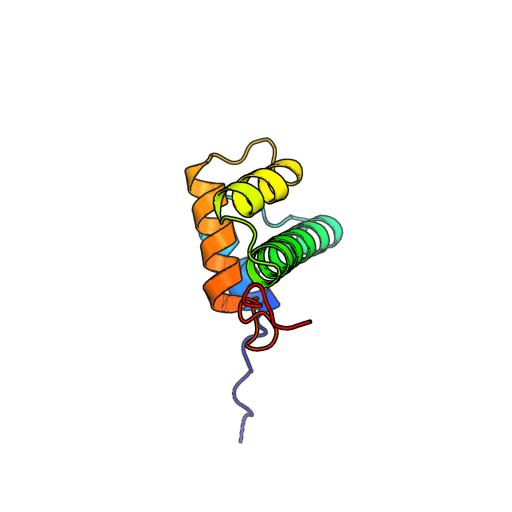HHHHHHHHHHHT--GGGPPPPTT--

pLDDT: mean 83.46, std 16.93, range [34.66, 96.94]